Protein AF-A0A832FHZ4-F1 (afdb_monomer_lite)

Sequence (53 aa):
MAAELFRTEDWKKEKHVPVIEVIERKDNLVTVRVTVGKEIPHPNTTEHHIRYI

Foldseek 3Di:
DVVVVDDDDPCLVAQQDKDWDFPDDDDPDTDIDIDGQPNHDFDDDPVGDDDDD

pLDDT: mean 95.79, std 5.71, range [64.5, 98.56]

Radius of gyration: 13.79 Å; chains: 1; bounding box: 27×27×37 Å

Secondary structure (DSSP, 8-state):
-GGGG-----TTT-TTSPEEEEEEEETTEEEEEEESSSSSPPP-SSSS-----

Structure (mmCIF, N/CA/C/O backbone):
data_AF-A0A832FHZ4-F1
#
_entry.id   AF-A0A832FHZ4-F1
#
loop_
_atom_site.group_PDB
_atom_site.id
_atom_site.type_symbol
_atom_site.label_atom_id
_atom_site.label_alt_id
_atom_site.label_comp_id
_atom_site.label_asym_id
_atom_site.label_entity_id
_atom_site.label_seq_id
_atom_site.pdbx_PDB_ins_code
_atom_site.Cartn_x
_atom_site.Cartn_y
_atom_site.Cartn_z
_atom_site.occupancy
_atom_site.B_iso_or_equiv
_atom_site.auth_seq_id
_atom_site.auth_comp_id
_atom_site.auth_asym_id
_atom_site.auth_atom_id
_atom_site.pdbx_PDB_model_num
ATOM 1 N N . MET A 1 1 ? -9.634 -16.957 -15.952 1.00 64.50 1 MET A N 1
ATOM 2 C CA . MET A 1 1 ? -10.209 -16.769 -14.592 1.00 64.50 1 MET A CA 1
ATOM 3 C C . MET A 1 1 ? -9.514 -15.560 -13.967 1.00 64.50 1 MET A C 1
ATOM 5 O O . MET A 1 1 ? -8.326 -15.413 -14.199 1.00 64.50 1 MET A O 1
ATOM 9 N N . ALA A 1 2 ? -10.181 -14.680 -13.208 1.00 76.94 2 ALA A N 1
ATOM 10 C CA . ALA A 1 2 ? -9.548 -13.435 -12.723 1.00 76.94 2 ALA A CA 1
ATOM 11 C C . ALA A 1 2 ? -8.280 -13.661 -11.867 1.00 76.94 2 ALA A C 1
ATOM 13 O O . ALA A 1 2 ? -7.391 -12.817 -11.856 1.00 76.94 2 ALA A O 1
ATOM 14 N N . ALA A 1 3 ? -8.167 -14.824 -11.218 1.00 82.94 3 ALA A N 1
ATOM 15 C CA . ALA A 1 3 ? -7.006 -15.226 -10.425 1.00 82.94 3 ALA A CA 1
ATOM 16 C C . ALA A 1 3 ? -5.670 -15.176 -11.194 1.00 82.94 3 ALA A C 1
ATOM 18 O O . ALA A 1 3 ? -4.650 -14.854 -10.602 1.00 82.94 3 ALA A O 1
ATOM 19 N N . GLU A 1 4 ? -5.670 -15.425 -12.507 1.00 89.19 4 GLU A N 1
ATOM 20 C CA . GLU A 1 4 ? -4.449 -15.438 -13.333 1.00 89.19 4 GLU A CA 1
ATOM 21 C C . GLU A 1 4 ? -3.843 -14.035 -13.528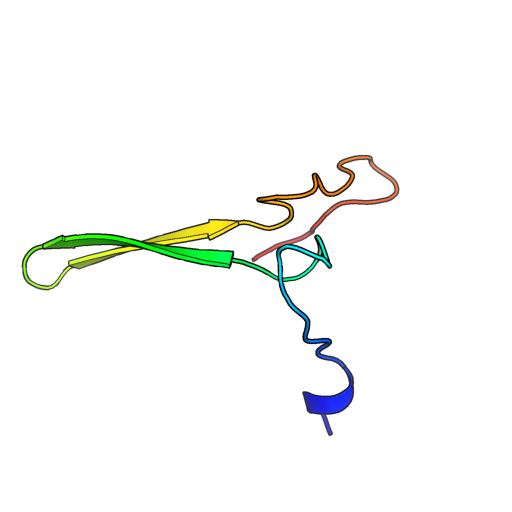 1.00 89.19 4 GLU A C 1
ATOM 23 O O . GLU A 1 4 ? -2.681 -13.902 -13.907 1.00 89.19 4 GLU A O 1
ATOM 28 N N . LEU A 1 5 ? -4.620 -12.978 -13.259 1.00 94.44 5 LEU A N 1
ATOM 29 C CA . LEU A 1 5 ? -4.179 -11.584 -13.353 1.00 94.44 5 LEU A CA 1
ATOM 30 C C . LEU A 1 5 ? -3.513 -1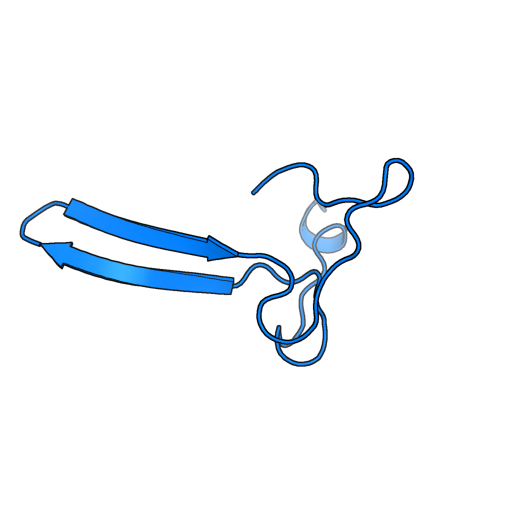1.087 -12.061 1.00 94.44 5 LEU A C 1
ATOM 32 O O . LEU A 1 5 ? -2.759 -10.113 -12.102 1.00 94.44 5 LEU A O 1
ATOM 36 N N . PHE A 1 6 ? -3.779 -11.735 -10.922 1.00 95.19 6 PHE A N 1
ATOM 37 C CA . PHE A 1 6 ? -3.257 -11.327 -9.620 1.00 95.19 6 PHE A CA 1
ATOM 38 C C . PHE A 1 6 ? -1.960 -12.066 -9.317 1.00 95.19 6 PHE A C 1
ATOM 40 O O . PHE A 1 6 ? -1.945 -13.267 -9.058 1.00 95.19 6 PHE A O 1
ATOM 47 N N . ARG A 1 7 ? -0.852 -11.327 -9.341 1.00 94.88 7 ARG A N 1
ATOM 48 C CA . ARG A 1 7 ? 0.464 -11.862 -8.991 1.00 94.88 7 ARG A CA 1
ATOM 49 C C . ARG A 1 7 ? 0.646 -11.848 -7.475 1.00 94.88 7 ARG A C 1
ATOM 51 O O . ARG A 1 7 ? 0.263 -10.885 -6.815 1.00 94.88 7 ARG A O 1
ATOM 58 N N . THR A 1 8 ? 1.259 -12.899 -6.944 1.00 95.50 8 THR A N 1
ATOM 59 C CA . THR A 1 8 ? 1.553 -13.065 -5.515 1.00 95.50 8 THR A CA 1
ATOM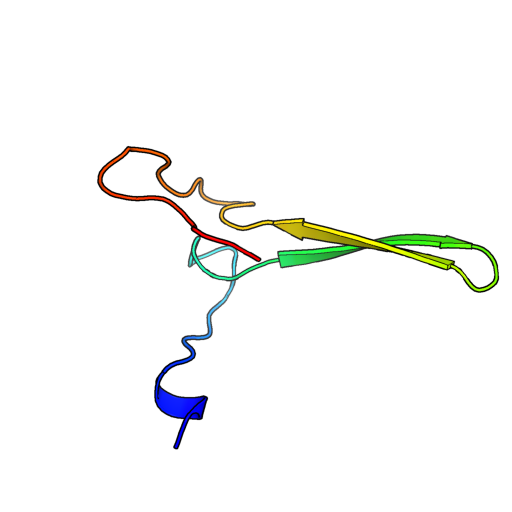 60 C C . THR A 1 8 ? 3.019 -13.418 -5.330 1.00 95.50 8 THR A C 1
ATOM 62 O O . THR A 1 8 ? 3.532 -14.242 -6.082 1.00 95.50 8 THR A O 1
ATOM 65 N N . GLU A 1 9 ? 3.667 -12.838 -4.325 1.00 95.94 9 GLU A N 1
ATOM 66 C CA . GLU A 1 9 ? 5.043 -13.152 -3.933 1.00 95.94 9 GLU A CA 1
ATOM 67 C C . GLU A 1 9 ? 5.298 -12.642 -2.498 1.00 95.94 9 GLU A C 1
ATOM 69 O O . GLU A 1 9 ? 4.450 -11.964 -1.911 1.00 95.94 9 GLU A O 1
ATOM 74 N N . ASP A 1 10 ? 6.451 -12.958 -1.913 1.00 96.12 10 ASP A N 1
ATOM 75 C CA . ASP A 1 10 ? 6.942 -12.325 -0.687 1.00 96.12 10 ASP A CA 1
ATOM 76 C C . ASP A 1 10 ? 7.195 -10.819 -0.905 1.00 96.12 10 ASP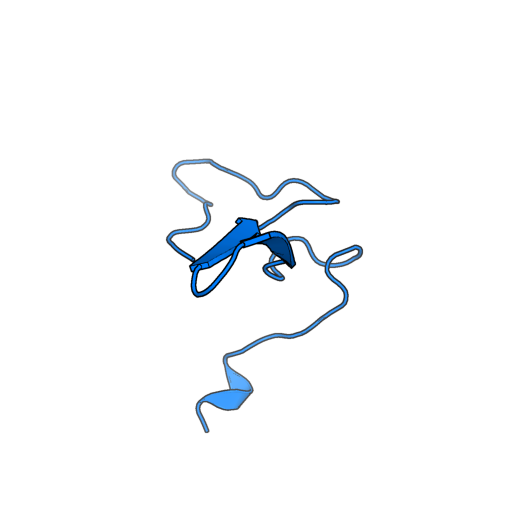 A C 1
ATOM 78 O O . ASP A 1 10 ? 8.017 -10.420 -1.735 1.00 96.12 10 ASP A O 1
ATOM 82 N N . TRP A 1 11 ? 6.534 -9.970 -0.112 1.00 95.38 11 TRP A N 1
ATOM 83 C CA . TRP A 1 11 ? 6.664 -8.507 -0.163 1.00 95.38 11 TRP A CA 1
ATOM 84 C C . TRP A 1 11 ? 8.081 -7.993 0.119 1.00 95.38 11 TRP A C 1
ATOM 86 O O . TRP A 1 11 ? 8.417 -6.866 -0.246 1.00 95.38 11 TRP A O 1
ATOM 96 N N . LYS A 1 12 ? 8.931 -8.806 0.755 1.00 95.06 12 LYS A N 1
ATOM 97 C CA . LYS A 1 12 ? 10.351 -8.486 0.959 1.00 95.06 12 LYS A CA 1
ATOM 98 C C . LYS A 1 12 ? 11.187 -8.656 -0.306 1.00 95.06 12 LYS A C 1
ATOM 100 O O . LYS A 1 12 ? 12.291 -8.128 -0.378 1.00 95.06 12 LYS A O 1
ATOM 105 N N . LYS A 1 13 ? 10.690 -9.414 -1.285 1.00 96.38 13 LYS A N 1
ATOM 106 C CA . LYS A 1 13 ? 11.363 -9.688 -2.564 1.00 96.38 13 LYS A CA 1
ATOM 107 C C . LYS A 1 13 ? 10.701 -8.960 -3.729 1.00 96.38 13 LYS A C 1
ATOM 109 O O . LYS A 1 13 ? 11.385 -8.607 -4.684 1.00 96.38 13 LYS A O 1
ATOM 114 N N . GLU A 1 14 ? 9.395 -8.718 -3.639 1.00 96.00 14 GLU A N 1
ATOM 115 C CA . GLU A 1 14 ? 8.597 -8.059 -4.668 1.00 96.00 14 GLU A CA 1
ATOM 116 C C . GLU A 1 14 ? 7.861 -6.838 -4.101 1.00 96.00 14 GLU A C 1
ATOM 118 O O . GLU A 1 14 ? 6.918 -6.939 -3.316 1.00 96.00 14 GLU A O 1
ATOM 123 N N . LYS A 1 15 ? 8.272 -5.657 -4.560 1.00 95.94 15 LYS A N 1
ATOM 124 C CA . LYS A 1 15 ? 7.771 -4.357 -4.104 1.00 95.94 15 LYS A CA 1
ATOM 125 C C . LYS A 1 15 ? 6.327 -4.058 -4.486 1.00 95.94 15 LYS A C 1
ATOM 127 O O . LYS A 1 15 ? 5.753 -3.139 -3.910 1.00 95.94 15 LYS A O 1
ATOM 132 N N . HIS A 1 16 ? 5.753 -4.781 -5.447 1.00 97.81 16 HIS A N 1
ATOM 133 C CA . HIS A 1 16 ? 4.363 -4.582 -5.874 1.00 97.81 16 HIS A CA 1
ATOM 134 C C . HIS A 1 16 ? 3.343 -5.273 -4.962 1.00 97.81 16 HIS A C 1
ATOM 136 O O . HIS A 1 16 ? 2.152 -4.984 -5.067 1.00 97.81 16 HIS A O 1
ATOM 142 N N . VAL A 1 17 ? 3.779 -6.176 -4.077 1.00 97.94 17 VAL A N 1
ATOM 143 C CA . VAL A 1 17 ? 2.869 -6.882 -3.170 1.00 97.94 17 VAL A CA 1
ATOM 144 C C . VAL A 1 17 ? 2.421 -5.921 -2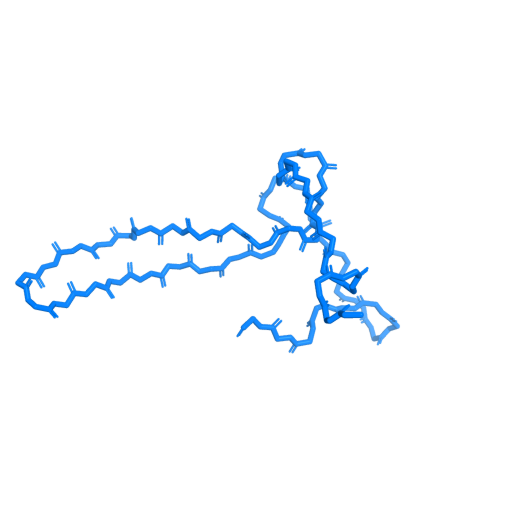.060 1.00 97.94 17 VAL A C 1
ATOM 146 O O . VAL A 1 17 ? 3.272 -5.414 -1.322 1.00 97.94 17 VAL A O 1
ATOM 149 N N . PRO A 1 18 ? 1.110 -5.645 -1.912 1.00 98.12 18 PRO A N 1
ATOM 150 C CA . PRO A 1 18 ? 0.619 -4.783 -0.847 1.00 98.12 18 PRO A CA 1
ATOM 151 C C . PRO A 1 18 ? 0.763 -5.476 0.511 1.00 98.12 18 PRO A C 1
ATOM 153 O O . PRO A 1 18 ? 0.306 -6.601 0.713 1.00 98.12 18 PRO A O 1
ATOM 156 N N . VAL A 1 19 ? 1.377 -4.781 1.465 1.00 98.31 19 VAL A N 1
ATOM 157 C CA . VAL A 1 19 ? 1.513 -5.228 2.853 1.00 98.31 19 VAL A CA 1
ATOM 158 C C . VAL A 1 19 ? 0.345 -4.682 3.657 1.00 98.31 19 VAL A C 1
ATOM 160 O O . VAL A 1 19 ? 0.122 -3.473 3.665 1.00 98.31 19 VAL A O 1
ATOM 163 N N . ILE A 1 20 ? -0.382 -5.565 4.342 1.00 98.38 20 ILE A N 1
ATOM 164 C CA . ILE A 1 20 ? -1.509 -5.220 5.213 1.00 98.38 20 ILE A CA 1
ATOM 165 C C . ILE A 1 20 ? -1.057 -5.357 6.666 1.00 98.38 20 ILE A C 1
ATOM 167 O O . ILE A 1 20 ? -0.636 -6.430 7.095 1.00 98.38 20 ILE A O 1
ATOM 171 N N . GLU A 1 21 ? -1.171 -4.279 7.433 1.00 98.12 21 GLU A N 1
ATOM 172 C CA . GLU A 1 21 ? -0.804 -4.228 8.845 1.00 98.12 21 GLU A CA 1
ATOM 173 C C . GLU A 1 21 ? -1.981 -3.761 9.689 1.00 98.12 21 GLU A C 1
ATOM 175 O O . GLU A 1 21 ? -2.585 -2.723 9.421 1.00 98.12 21 GLU A O 1
ATOM 180 N N . VAL A 1 22 ? -2.276 -4.494 10.759 1.00 97.94 22 VAL A N 1
ATOM 181 C CA . VAL A 1 22 ? -3.207 -4.030 11.789 1.00 97.94 22 VAL A CA 1
ATOM 182 C C . VAL A 1 22 ? -2.427 -3.141 12.749 1.00 97.94 22 VAL A C 1
ATOM 184 O O . VAL A 1 22 ? -1.607 -3.628 13.522 1.00 97.94 22 VAL A O 1
ATOM 187 N N . ILE A 1 23 ? -2.663 -1.834 12.672 1.00 97.81 23 ILE A N 1
ATOM 188 C CA . ILE A 1 23 ? -1.977 -0.838 13.503 1.00 97.81 23 ILE A CA 1
ATOM 189 C C . ILE A 1 23 ? -2.603 -0.774 14.890 1.00 97.81 23 ILE A C 1
ATOM 191 O O . ILE A 1 23 ? -1.900 -0.663 15.890 1.00 97.81 23 ILE A O 1
ATOM 195 N N . GLU A 1 24 ? -3.930 -0.836 14.953 1.00 97.38 24 GLU A N 1
ATOM 196 C CA . GLU A 1 24 ? -4.661 -0.754 16.208 1.00 97.38 24 GLU A CA 1
ATOM 197 C C . GLU A 1 24 ? -5.973 -1.527 16.113 1.00 97.38 24 GLU A C 1
ATOM 199 O O . GLU A 1 24 ? -6.631 -1.551 15.072 1.00 97.38 24 GLU A O 1
ATOM 204 N N . ARG A 1 25 ? -6.369 -2.137 17.228 1.00 96.94 25 ARG A N 1
ATOM 205 C CA . ARG A 1 25 ? -7.693 -2.722 17.416 1.00 96.94 25 ARG A CA 1
ATOM 206 C C . ARG A 1 25 ? -8.233 -2.251 18.758 1.00 96.94 25 ARG A C 1
ATOM 208 O O . ARG A 1 25 ? -7.654 -2.576 19.792 1.00 96.94 25 ARG A O 1
ATOM 215 N N . LYS A 1 26 ? -9.323 -1.490 18.736 1.00 96.25 26 LYS A N 1
ATOM 216 C CA . LYS A 1 26 ? -9.996 -0.956 19.925 1.00 96.25 26 LYS A CA 1
ATOM 217 C C . LYS A 1 26 ? -11.491 -1.155 19.783 1.00 96.25 26 LYS A C 1
ATOM 219 O O . LYS A 1 26 ? -12.068 -0.731 18.787 1.00 96.25 26 LYS A O 1
ATOM 224 N N . ASP A 1 27 ? -12.101 -1.786 20.779 1.00 93.88 27 ASP A N 1
ATOM 225 C CA . ASP A 1 27 ? -13.527 -2.106 20.790 1.00 93.88 27 ASP A CA 1
ATOM 226 C C . ASP A 1 27 ? -13.975 -2.748 19.461 1.00 93.88 27 ASP A C 1
ATOM 228 O O . ASP A 1 27 ? -13.474 -3.804 19.063 1.00 93.88 27 ASP A O 1
ATOM 232 N N . ASN A 1 28 ? -14.879 -2.069 18.750 1.00 94.31 28 ASN A N 1
ATOM 233 C CA . ASN A 1 28 ? -15.437 -2.476 17.463 1.00 94.31 28 ASN A CA 1
ATOM 234 C C . ASN A 1 28 ? -14.746 -1.804 16.260 1.00 94.31 28 ASN A C 1
ATOM 236 O O . ASN A 1 28 ? -15.271 -1.854 15.149 1.00 94.31 28 ASN A O 1
ATOM 240 N N . LEU A 1 29 ? -13.592 -1.161 16.461 1.00 96.88 29 LEU A N 1
ATOM 241 C CA . LEU A 1 29 ? -12.818 -0.475 15.428 1.00 96.88 29 LEU A CA 1
ATOM 242 C C . LEU A 1 29 ? -11.454 -1.141 15.213 1.00 96.88 29 LEU A C 1
ATOM 244 O O . LEU A 1 29 ? -10.746 -1.516 16.152 1.00 96.88 29 LEU A O 1
ATOM 248 N N . VAL A 1 30 ? -11.074 -1.260 13.941 1.00 98.06 30 VAL A N 1
ATOM 249 C CA . VAL A 1 30 ? -9.766 -1.766 13.515 1.00 98.06 30 VAL A CA 1
ATOM 250 C C . VAL A 1 30 ? -9.140 -0.750 12.574 1.00 98.06 30 VAL A C 1
ATOM 252 O O . VAL A 1 30 ? -9.706 -0.427 11.531 1.00 98.06 30 VAL A O 1
ATOM 255 N N . THR A 1 31 ? -7.952 -0.277 12.927 1.00 97.88 31 THR A N 1
ATOM 256 C CA . THR A 1 31 ? -7.144 0.593 12.077 1.00 97.88 31 THR A CA 1
ATOM 257 C C . THR A 1 31 ? -6.159 -0.271 11.308 1.00 97.88 31 THR A C 1
ATOM 259 O O . THR A 1 31 ? -5.232 -0.846 11.885 1.00 97.88 31 THR A O 1
ATOM 262 N N . VAL A 1 32 ? -6.353 -0.353 9.995 1.00 98.38 32 VAL A N 1
ATOM 263 C CA . VAL A 1 32 ? -5.480 -1.090 9.079 1.00 98.38 32 VAL A CA 1
ATOM 264 C C . VAL A 1 32 ? -4.677 -0.101 8.247 1.00 98.38 32 VAL A C 1
ATOM 266 O O . VAL A 1 32 ? -5.218 0.870 7.723 1.00 98.38 32 VAL A O 1
ATOM 269 N N . ARG A 1 33 ? -3.380 -0.360 8.108 1.00 98.44 33 ARG A N 1
ATOM 270 C CA . ARG A 1 33 ? -2.507 0.316 7.152 1.00 98.44 33 ARG A CA 1
ATOM 271 C C . ARG A 1 33 ? -2.199 -0.650 6.024 1.00 98.44 33 ARG A C 1
ATOM 273 O O . ARG A 1 33 ? -1.791 -1.778 6.280 1.00 98.44 33 ARG A O 1
ATOM 280 N N . VAL A 1 34 ? -2.362 -0.189 4.791 1.00 98.44 34 VAL A N 1
ATOM 281 C CA . VAL A 1 34 ? -1.939 -0.936 3.608 1.00 98.44 34 VAL A CA 1
ATOM 282 C C . VAL A 1 34 ? -0.890 -0.120 2.865 1.00 98.44 34 VAL A C 1
ATOM 284 O O . VAL A 1 34 ? -1.013 1.099 2.746 1.00 98.44 34 VAL A O 1
ATOM 287 N N . THR A 1 35 ? 0.199 -0.754 2.443 1.00 98.19 35 THR A N 1
ATOM 288 C CA . THR A 1 35 ? 1.347 -0.062 1.835 1.00 98.19 35 THR A CA 1
ATOM 289 C C . THR A 1 35 ? 1.965 -0.909 0.730 1.00 98.19 35 THR A C 1
ATOM 291 O O . THR A 1 35 ? 2.105 -2.117 0.885 1.00 98.19 35 THR A O 1
ATOM 294 N N . VAL A 1 36 ? 2.370 -0.275 -0.371 1.00 98.50 36 VAL A N 1
ATOM 295 C CA . VAL A 1 36 ? 3.143 -0.901 -1.457 1.00 98.50 36 VAL A CA 1
ATOM 296 C C . VAL A 1 36 ? 4.580 -0.382 -1.397 1.00 98.50 36 VAL A C 1
ATOM 298 O O . VAL A 1 36 ? 4.800 0.803 -1.152 1.00 98.50 36 VAL A O 1
ATOM 301 N N . GLY A 1 37 ? 5.560 -1.266 -1.594 1.00 97.62 37 GLY A N 1
ATOM 302 C CA . GLY A 1 37 ? 6.983 -0.920 -1.542 1.00 97.62 37 GLY A CA 1
ATOM 303 C C . GLY A 1 37 ? 7.550 -0.677 -0.137 1.00 97.62 37 GLY A C 1
ATOM 304 O O . GLY A 1 37 ? 8.415 0.179 0.026 1.00 97.62 37 GLY A O 1
ATOM 305 N N . LYS A 1 38 ? 7.058 -1.403 0.881 1.00 97.06 38 LYS A N 1
ATOM 306 C CA . LYS A 1 38 ? 7.484 -1.247 2.287 1.00 97.06 38 LYS A CA 1
ATOM 307 C C . LYS A 1 38 ? 8.968 -1.564 2.517 1.00 97.06 38 LYS A C 1
ATOM 309 O O . LYS A 1 38 ? 9.639 -0.809 3.208 1.00 97.06 38 LYS A O 1
ATOM 314 N N . GLU A 1 39 ? 9.450 -2.683 1.977 1.00 97.19 39 GLU A N 1
ATOM 315 C CA . GLU A 1 39 ? 10.864 -3.081 2.088 1.00 97.19 39 GLU A CA 1
ATOM 316 C C . GLU A 1 39 ? 11.702 -2.437 0.980 1.00 97.19 39 GLU A C 1
ATOM 318 O O . GLU A 1 39 ? 12.751 -1.848 1.216 1.00 97.19 39 GLU A O 1
ATOM 323 N N . ILE A 1 40 ? 11.203 -2.541 -0.253 1.00 96.44 40 ILE A N 1
ATOM 324 C CA . ILE A 1 40 ? 11.862 -2.051 -1.458 1.00 96.44 40 ILE A CA 1
ATOM 325 C C . ILE A 1 40 ? 10.955 -0.974 -2.067 1.00 96.44 40 ILE A C 1
ATOM 327 O O . ILE A 1 40 ? 9.850 -1.310 -2.494 1.00 96.44 40 ILE A O 1
ATOM 331 N N . PRO A 1 41 ? 11.387 0.296 -2.163 1.00 97.94 41 PRO A N 1
ATOM 332 C CA . PRO A 1 41 ? 10.546 1.367 -2.689 1.00 97.94 41 PRO A CA 1
ATOM 333 C C . PRO A 1 41 ? 10.062 1.114 -4.124 1.00 97.94 41 PRO A C 1
ATOM 335 O O . PRO A 1 41 ? 10.839 0.765 -5.023 1.00 97.94 41 PRO A O 1
ATOM 338 N N . HIS A 1 42 ? 8.767 1.332 -4.356 1.00 98.31 42 HIS A N 1
ATOM 339 C CA . HIS A 1 42 ? 8.195 1.373 -5.699 1.00 98.31 42 HIS A CA 1
ATOM 340 C C . HIS A 1 42 ? 8.442 2.755 -6.339 1.00 98.31 42 HIS A C 1
ATOM 342 O O . HIS A 1 42 ? 8.367 3.764 -5.636 1.00 98.31 42 HIS A O 1
ATOM 348 N N . PRO A 1 43 ? 8.722 2.842 -7.655 1.00 98.38 43 PRO A N 1
ATOM 349 C CA . PRO A 1 43 ? 8.793 4.121 -8.359 1.00 98.38 43 PRO A CA 1
ATOM 350 C C . PRO A 1 43 ? 7.535 4.983 -8.167 1.00 98.38 43 PRO A C 1
ATOM 352 O O . PRO A 1 43 ? 6.423 4.471 -8.051 1.00 98.38 43 PRO A O 1
ATOM 355 N N . ASN A 1 44 ? 7.698 6.300 -8.152 1.00 98.38 44 ASN A N 1
ATOM 356 C CA . ASN A 1 44 ? 6.569 7.225 -8.174 1.00 98.38 44 ASN A CA 1
ATOM 357 C C . ASN A 1 44 ? 6.869 8.372 -9.136 1.00 98.38 44 ASN A C 1
ATOM 359 O O . ASN A 1 44 ? 7.117 9.506 -8.731 1.00 98.38 44 ASN A O 1
ATOM 363 N N . THR A 1 45 ? 6.939 8.025 -10.417 1.00 98.50 45 THR A N 1
ATOM 364 C CA . THR A 1 45 ? 7.078 8.985 -11.514 1.00 98.50 45 THR A CA 1
ATOM 365 C C . THR A 1 45 ? 5.769 9.067 -12.292 1.00 98.50 45 THR A C 1
ATOM 367 O O . THR A 1 45 ? 4.869 8.236 -12.124 1.00 98.50 45 THR A O 1
ATOM 370 N N . THR A 1 46 ? 5.652 10.052 -13.181 1.00 98.44 46 THR A N 1
ATOM 371 C CA . THR A 1 46 ? 4.494 10.178 -14.077 1.00 98.44 46 THR A CA 1
ATOM 372 C C . THR A 1 46 ? 4.284 8.905 -14.902 1.00 98.44 46 THR A C 1
ATOM 374 O O . THR A 1 46 ? 3.154 8.455 -15.080 1.00 98.44 46 THR A O 1
ATOM 377 N N . GLU A 1 47 ? 5.374 8.286 -15.354 1.00 98.56 47 GLU A N 1
ATOM 378 C CA . GLU A 1 47 ? 5.379 7.100 -16.212 1.00 98.56 47 GLU A CA 1
AT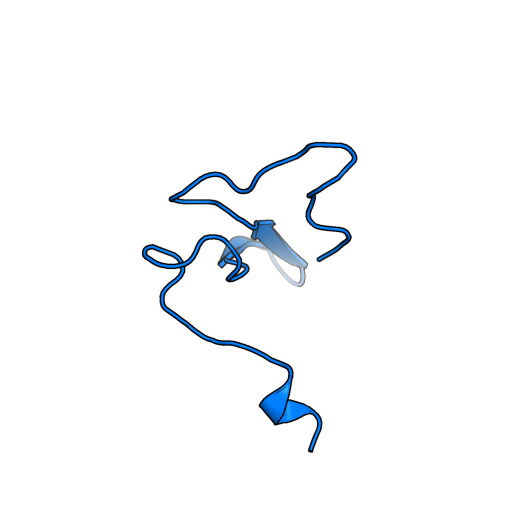OM 379 C C . GLU A 1 47 ? 5.116 5.806 -15.432 1.00 98.56 47 GLU A C 1
ATOM 381 O O . GLU A 1 47 ? 4.606 4.844 -16.006 1.00 98.56 47 GLU A O 1
ATOM 386 N N . HIS A 1 48 ? 5.465 5.757 -14.139 1.00 98.25 48 HIS A N 1
ATOM 387 C CA . HIS A 1 48 ? 5.373 4.540 -13.335 1.00 98.25 48 HIS A CA 1
ATOM 388 C C . HIS A 1 48 ? 5.077 4.839 -11.857 1.00 98.25 48 HIS A C 1
ATOM 390 O O . HIS A 1 48 ? 5.950 5.268 -11.100 1.00 98.25 48 HIS A O 1
ATOM 396 N N . HIS A 1 49 ? 3.840 4.557 -11.445 1.00 98.56 49 HIS A N 1
ATOM 397 C CA . HIS A 1 49 ? 3.347 4.719 -10.077 1.00 98.56 49 HIS A CA 1
ATOM 398 C C . HIS A 1 49 ? 2.244 3.699 -9.760 1.00 98.56 49 HIS A C 1
ATOM 400 O O . HIS A 1 49 ? 1.586 3.163 -10.656 1.00 98.56 49 HIS A O 1
ATOM 406 N N . ILE A 1 50 ? 2.017 3.458 -8.468 1.00 98.50 50 ILE A N 1
ATOM 407 C CA . ILE A 1 50 ? 0.850 2.714 -7.984 1.00 98.50 50 ILE A CA 1
ATOM 408 C C . ILE A 1 50 ? -0.369 3.629 -8.038 1.00 98.50 50 ILE A C 1
ATOM 410 O O . ILE A 1 50 ? -0.321 4.760 -7.562 1.00 98.50 50 ILE A O 1
ATOM 414 N N . ARG A 1 51 ? -1.463 3.145 -8.629 1.00 98.31 51 ARG A N 1
ATOM 415 C CA . ARG A 1 51 ? -2.670 3.958 -8.841 1.00 98.31 51 ARG A CA 1
ATOM 416 C C . ARG A 1 51 ? -3.591 4.001 -7.630 1.00 98.31 51 ARG A C 1
ATOM 418 O O . ARG A 1 51 ? -4.171 5.043 -7.353 1.00 98.31 51 ARG A O 1
ATOM 425 N N . TYR A 1 52 ? -3.760 2.868 -6.960 1.00 98.19 52 TYR A N 1
ATOM 426 C CA . TYR A 1 52 ? -4.640 2.728 -5.809 1.00 98.19 52 TYR A CA 1
ATOM 427 C C . TYR A 1 52 ? -4.274 1.481 -5.007 1.00 98.19 52 TYR A C 1
ATOM 429 O O . TYR A 1 52 ? -3.569 0.592 -5.495 1.00 98.19 52 TYR A O 1
ATOM 437 N N . ILE A 1 53 ? -4.790 1.454 -3.785 1.00 95.88 53 ILE A N 1
ATOM 438 C CA . ILE A 1 53 ? -4.912 0.290 -2.917 1.00 95.88 53 ILE A CA 1
ATOM 439 C C . ILE A 1 53 ? -6.384 0.197 -2.534 1.00 95.88 53 ILE A C 1
ATOM 441 O O . ILE A 1 53 ? -6.948 1.265 -2.203 1.00 95.88 53 ILE A O 1
#